Protein AF-A0A3R6VXL9-F1 (afdb_monomer)

pLDDT: mean 81.1, std 15.41, range [38.75, 97.81]

Sequence (158 aa):
MNEPQKVPSYRIEFEKIADYDELILQFNRVRRTAIYQHKEHFPETAVILCISKNQGYMCKKTTVKTANGGYRKSFVRDECNPLYNSCIPHEVSPHIHFLAVGKGSRSLCEKVARNENRKAKKCTAKIFSNKASIATAVGYITEQATSIRRIGNLKDYL

Structure (mmCIF, N/CA/C/O backbone):
data_AF-A0A3R6VXL9-F1
#
_entry.id   AF-A0A3R6VXL9-F1
#
loop_
_atom_site.group_PDB
_atom_site.id
_atom_site.type_symbol
_atom_site.label_atom_id
_atom_site.label_alt_id
_atom_site.label_comp_id
_atom_site.label_asym_id
_atom_site.label_entity_id
_atom_site.label_seq_id
_atom_site.pdbx_PDB_ins_code
_atom_site.Cartn_x
_atom_site.Cartn_y
_atom_site.Cartn_z
_atom_site.occupancy
_atom_site.B_iso_or_equiv
_atom_site.auth_seq_id
_atom_site.auth_comp_id
_atom_site.auth_asym_id
_atom_site.auth_atom_id
_atom_site.pdbx_PDB_model_num
ATOM 1 N N . MET A 1 1 ? 5.476 30.641 15.184 1.00 38.75 1 MET A N 1
ATOM 2 C CA . MET A 1 1 ? 5.821 29.557 14.240 1.00 38.75 1 MET A CA 1
ATOM 3 C C . MET A 1 1 ? 4.870 28.412 14.523 1.00 38.75 1 MET A C 1
ATOM 5 O O . MET A 1 1 ? 4.929 27.877 15.619 1.00 38.75 1 MET A O 1
ATOM 9 N N . ASN A 1 2 ? 3.939 28.112 13.616 1.00 45.12 2 ASN A N 1
ATOM 10 C CA . ASN A 1 2 ? 3.028 26.983 13.808 1.00 45.12 2 ASN A CA 1
ATOM 11 C C . ASN A 1 2 ? 3.834 25.694 13.643 1.00 45.12 2 ASN A C 1
ATOM 13 O O . ASN A 1 2 ? 4.467 25.502 12.603 1.00 45.12 2 ASN A O 1
ATOM 17 N N . GLU A 1 3 ? 3.855 24.848 14.671 1.00 48.94 3 GLU A N 1
ATOM 18 C CA . GLU A 1 3 ? 4.446 23.518 14.562 1.00 48.94 3 GLU A CA 1
ATOM 19 C C . GLU A 1 3 ? 3.828 22.780 13.364 1.00 48.94 3 GLU A C 1
ATOM 21 O O . GLU A 1 3 ? 2.613 22.870 13.151 1.00 48.94 3 GLU A O 1
ATOM 26 N N . PRO A 1 4 ? 4.621 22.046 12.562 1.00 54.88 4 PRO A N 1
ATOM 27 C CA . PRO A 1 4 ? 4.060 21.215 11.511 1.00 54.88 4 PRO A CA 1
ATOM 28 C C . PRO A 1 4 ? 3.118 20.199 12.159 1.00 54.88 4 PRO A C 1
ATOM 30 O O . PRO A 1 4 ? 3.551 19.341 12.930 1.00 54.88 4 PRO A O 1
ATOM 33 N N . GLN A 1 5 ? 1.823 20.320 11.857 1.00 64.06 5 GLN A N 1
ATOM 34 C CA . GLN A 1 5 ? 0.790 19.438 12.384 1.00 64.06 5 GLN A CA 1
ATOM 35 C C . GLN A 1 5 ? 1.177 17.990 12.066 1.00 64.06 5 GLN A C 1
ATOM 37 O O . GLN A 1 5 ? 1.249 17.593 10.899 1.00 64.06 5 GLN A O 1
ATOM 42 N N . LYS A 1 6 ? 1.493 17.213 13.108 1.00 79.62 6 LYS A N 1
ATOM 43 C CA . LYS A 1 6 ? 1.911 15.823 12.946 1.00 79.62 6 LYS A CA 1
ATOM 44 C C . LYS A 1 6 ? 0.730 15.012 12.437 1.00 79.62 6 LYS A C 1
ATOM 46 O O . LYS A 1 6 ? -0.244 14.811 13.158 1.00 79.62 6 LYS A O 1
ATOM 51 N N . VAL A 1 7 ? 0.835 14.523 11.208 1.00 84.19 7 VAL A N 1
ATOM 52 C CA . VAL A 1 7 ? -0.166 13.630 10.626 1.00 84.19 7 VAL A CA 1
ATOM 53 C C . VAL A 1 7 ? 0.363 12.203 10.747 1.00 84.19 7 VAL A C 1
ATOM 55 O O . VAL A 1 7 ? 1.376 11.885 10.122 1.00 84.19 7 VAL A O 1
ATOM 58 N N . PRO A 1 8 ? -0.269 11.333 11.555 1.00 89.75 8 PRO A N 1
ATOM 59 C CA . PRO A 1 8 ? 0.165 9.950 11.674 1.00 89.75 8 PRO A CA 1
ATOM 60 C C . PRO A 1 8 ? -0.035 9.231 10.343 1.00 89.75 8 PRO A C 1
ATOM 62 O O . PRO A 1 8 ? -1.106 9.296 9.736 1.00 89.75 8 PRO A O 1
ATOM 65 N N . SER A 1 9 ? 0.993 8.522 9.899 1.00 90.25 9 SER A N 1
ATOM 66 C CA . SER A 1 9 ? 0.902 7.675 8.721 1.00 90.25 9 SER A CA 1
ATOM 67 C C . SER A 1 9 ? 1.793 6.453 8.844 1.00 90.25 9 SER A C 1
ATOM 69 O O . SER A 1 9 ? 2.825 6.467 9.523 1.00 90.25 9 SER A O 1
ATOM 71 N N . TYR A 1 10 ? 1.380 5.386 8.176 1.00 92.44 10 TYR A N 1
ATOM 72 C CA . TYR A 1 10 ? 2.081 4.120 8.196 1.00 92.44 10 TYR A CA 1
ATOM 73 C C . TYR A 1 10 ? 1.960 3.449 6.838 1.00 92.44 10 TYR A C 1
ATOM 75 O O . TYR A 1 10 ? 0.859 3.183 6.353 1.00 92.44 10 TYR A O 1
ATOM 83 N N . ARG A 1 11 ? 3.102 3.170 6.222 1.00 91.88 11 ARG A N 1
ATOM 84 C CA . ARG A 1 11 ? 3.197 2.442 4.963 1.00 91.88 11 ARG A CA 1
ATOM 85 C C . ARG A 1 11 ? 3.778 1.069 5.208 1.00 91.88 11 ARG A C 1
ATOM 87 O O . ARG A 1 11 ? 4.764 0.957 5.929 1.00 91.88 11 ARG A O 1
ATOM 94 N N . ILE A 1 12 ? 3.221 0.073 4.537 1.00 91.56 12 ILE A N 1
ATOM 95 C CA . ILE A 1 12 ? 3.756 -1.280 4.450 1.00 91.56 12 ILE A CA 1
ATOM 96 C C . ILE A 1 12 ? 3.932 -1.692 2.989 1.00 91.56 12 ILE A C 1
ATOM 98 O O . ILE A 1 12 ? 3.166 -1.293 2.104 1.00 91.56 12 ILE A O 1
ATOM 102 N N . GLU A 1 13 ? 4.954 -2.500 2.748 1.00 90.56 13 GLU A N 1
ATOM 103 C CA . GLU A 1 13 ? 5.142 -3.246 1.508 1.00 90.56 13 GLU A CA 1
ATOM 104 C C . GLU A 1 13 ? 4.826 -4.715 1.780 1.00 90.56 13 GLU A C 1
ATOM 106 O O . GLU A 1 13 ? 5.353 -5.309 2.725 1.00 90.56 13 GLU A O 1
ATOM 111 N N . PHE A 1 14 ? 3.931 -5.279 0.974 1.00 90.06 14 PHE A N 1
ATOM 112 C CA . PHE A 1 14 ? 3.589 -6.693 1.050 1.00 90.06 14 PHE A CA 1
ATOM 113 C C . PHE A 1 14 ? 4.699 -7.556 0.455 1.00 90.06 14 PHE A C 1
ATOM 115 O O . PHE A 1 14 ? 5.511 -7.071 -0.336 1.00 90.06 14 PHE A O 1
ATOM 122 N N . GLU A 1 15 ? 4.718 -8.837 0.835 1.00 86.06 15 GLU A N 1
ATOM 123 C CA . GLU A 1 15 ? 5.638 -9.814 0.252 1.00 86.06 15 GLU A CA 1
ATOM 124 C C . GLU A 1 15 ? 5.499 -9.823 -1.274 1.00 86.06 15 GLU A C 1
ATOM 126 O O . GLU A 1 15 ? 4.410 -9.647 -1.829 1.00 86.06 15 GLU A O 1
ATOM 131 N N . LYS A 1 16 ? 6.629 -9.996 -1.953 1.00 85.38 16 LYS A N 1
ATOM 132 C CA . LYS A 1 16 ? 6.669 -10.017 -3.412 1.00 85.38 16 LYS A CA 1
ATOM 133 C C . LYS A 1 16 ? 6.041 -11.312 -3.908 1.00 85.38 16 LYS A C 1
ATOM 135 O O . LYS A 1 16 ? 6.406 -12.388 -3.439 1.00 85.38 16 LYS A O 1
ATOM 140 N N . ILE A 1 17 ? 5.149 -11.210 -4.888 1.00 82.06 17 ILE A N 1
ATOM 141 C CA . ILE A 1 17 ? 4.515 -12.368 -5.525 1.00 82.06 17 ILE A CA 1
ATOM 142 C C . ILE A 1 17 ? 4.833 -12.309 -7.015 1.00 82.06 17 ILE A C 1
ATOM 144 O O . ILE A 1 17 ? 4.504 -11.335 -7.688 1.00 82.06 17 ILE A O 1
ATOM 148 N N . ALA A 1 18 ? 5.526 -13.334 -7.517 1.00 77.75 18 ALA A N 1
ATOM 149 C CA . ALA A 1 18 ? 5.902 -13.417 -8.927 1.00 77.75 18 ALA A CA 1
ATOM 150 C C . ALA A 1 18 ? 4.693 -13.729 -9.825 1.00 77.75 18 ALA A C 1
ATOM 152 O O . ALA A 1 18 ? 4.579 -13.162 -10.911 1.00 77.75 18 ALA A O 1
ATOM 153 N N . ASP A 1 19 ? 3.786 -14.588 -9.348 1.00 83.81 19 ASP A N 1
ATOM 154 C CA . ASP A 1 19 ? 2.513 -14.881 -10.002 1.00 83.81 19 ASP A CA 1
ATOM 155 C C . ASP A 1 19 ? 1.580 -13.661 -9.917 1.00 83.81 19 ASP A C 1
ATOM 157 O O . ASP A 1 19 ? 1.185 -13.203 -8.840 1.00 83.81 19 ASP A O 1
ATOM 161 N N . TYR A 1 20 ? 1.249 -13.102 -11.079 1.00 82.88 20 TYR A N 1
ATOM 162 C CA . TYR A 1 20 ? 0.455 -11.884 -11.153 1.00 82.88 20 TYR A CA 1
ATOM 163 C C . TYR A 1 20 ? -1.022 -12.114 -10.809 1.00 82.88 20 TYR A C 1
ATOM 165 O O . TYR A 1 20 ? -1.650 -11.223 -10.230 1.00 82.88 20 TYR A O 1
ATOM 173 N N . ASP A 1 21 ? -1.568 -13.291 -11.102 1.00 86.44 21 ASP A N 1
ATOM 174 C CA . ASP A 1 21 ? -2.960 -13.614 -10.793 1.00 86.44 21 ASP A CA 1
ATOM 175 C C . ASP A 1 21 ? -3.126 -13.823 -9.285 1.00 86.44 21 ASP A C 1
ATOM 177 O O . ASP A 1 21 ? -4.050 -13.272 -8.671 1.00 86.44 21 ASP A O 1
ATOM 181 N N . GLU A 1 22 ? -2.170 -14.504 -8.642 1.00 89.31 22 GLU A N 1
ATOM 182 C CA . GLU A 1 22 ? -2.130 -14.607 -7.178 1.00 89.31 22 GLU A CA 1
ATOM 183 C C . GLU A 1 22 ? -1.993 -13.221 -6.520 1.00 89.31 22 GLU A C 1
ATOM 185 O O . GLU A 1 22 ? -2.682 -12.923 -5.533 1.00 89.31 22 GLU A O 1
ATOM 190 N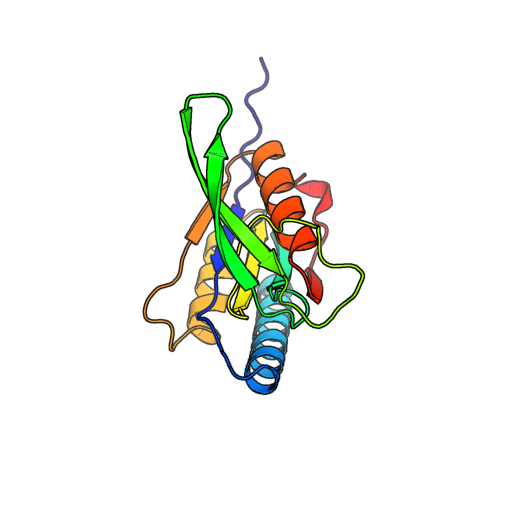 N . LEU A 1 23 ? -1.171 -12.336 -7.093 1.00 89.25 23 LEU A N 1
ATOM 191 C CA . LEU A 1 23 ? -1.015 -10.959 -6.621 1.00 89.25 23 LEU A CA 1
ATOM 192 C C . LEU A 1 23 ? -2.321 -10.158 -6.718 1.00 89.25 23 LEU A C 1
ATOM 194 O O . LEU A 1 23 ? -2.668 -9.438 -5.777 1.00 89.25 23 LEU A O 1
ATOM 198 N N . ILE A 1 24 ? -3.077 -10.290 -7.812 1.00 90.88 24 ILE A N 1
ATOM 199 C CA . ILE A 1 24 ? -4.395 -9.651 -7.966 1.00 90.88 24 ILE A CA 1
ATOM 200 C C . ILE A 1 24 ? -5.374 -10.177 -6.910 1.00 90.88 24 ILE A C 1
ATOM 202 O O . ILE A 1 24 ? -6.110 -9.395 -6.291 1.00 90.88 24 ILE A O 1
ATOM 206 N N . LEU A 1 25 ? -5.386 -11.490 -6.661 1.00 93.06 25 LEU A N 1
ATOM 207 C CA . LEU A 1 25 ? -6.233 -12.090 -5.630 1.00 93.06 25 LEU A CA 1
ATOM 208 C C . LEU A 1 2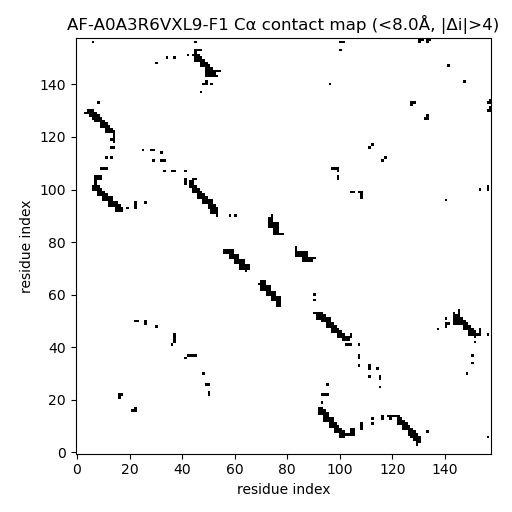5 ? -5.882 -11.550 -4.239 1.00 93.06 25 LEU A C 1
ATOM 210 O O . LEU A 1 25 ? -6.783 -11.153 -3.491 1.00 93.06 25 LEU A O 1
ATOM 214 N N . GLN A 1 26 ? -4.591 -11.471 -3.900 1.00 93.06 26 GLN A N 1
ATOM 215 C CA . GLN A 1 26 ? -4.145 -10.869 -2.645 1.00 93.06 26 GLN A CA 1
ATOM 216 C C . GLN A 1 26 ? -4.534 -9.388 -2.572 1.00 93.06 26 GLN A C 1
ATOM 218 O O . GLN A 1 26 ? -5.096 -8.968 -1.563 1.00 93.06 26 GLN A O 1
ATOM 223 N N . PHE A 1 27 ? -4.340 -8.612 -3.640 1.00 94.50 27 PHE A N 1
ATOM 224 C CA . PHE A 1 27 ? -4.721 -7.199 -3.699 1.00 94.50 27 PHE A CA 1
ATOM 225 C C . PHE A 1 27 ? -6.208 -6.986 -3.402 1.00 94.50 27 PHE A C 1
ATOM 227 O O . PHE A 1 27 ? -6.577 -6.106 -2.619 1.00 94.50 27 PHE A O 1
ATOM 234 N N . ASN A 1 28 ? -7.076 -7.831 -3.957 1.00 95.38 28 ASN A N 1
ATOM 235 C CA . ASN A 1 28 ? -8.511 -7.772 -3.697 1.00 95.38 28 ASN A CA 1
ATOM 236 C C . ASN A 1 28 ? -8.878 -8.175 -2.261 1.00 95.38 28 ASN A C 1
ATOM 238 O O . ASN A 1 28 ? -9.798 -7.587 -1.682 1.00 95.38 28 ASN A O 1
ATOM 242 N N . ARG A 1 29 ? -8.175 -9.142 -1.654 1.00 95.38 29 ARG A N 1
ATOM 243 C CA . ARG A 1 29 ? -8.341 -9.460 -0.224 1.00 95.38 29 ARG A CA 1
ATOM 244 C C . ARG A 1 29 ? -7.902 -8.292 0.661 1.00 95.38 29 ARG A C 1
ATOM 246 O O . ARG A 1 29 ? -8.707 -7.821 1.460 1.00 95.38 29 ARG A O 1
ATOM 253 N N . VAL A 1 30 ? -6.711 -7.736 0.423 1.00 96.25 30 VAL A N 1
ATOM 254 C CA . VAL A 1 30 ? -6.189 -6.537 1.108 1.00 96.25 30 VAL A CA 1
ATOM 255 C C . VAL A 1 30 ? -7.178 -5.385 1.026 1.00 96.25 30 VAL A C 1
ATOM 257 O O . VAL A 1 30 ? -7.511 -4.791 2.049 1.00 96.25 30 VAL A O 1
ATOM 260 N N . ARG A 1 31 ? -7.712 -5.104 -0.167 1.00 96.88 31 ARG A N 1
ATOM 261 C CA . ARG A 1 31 ? -8.725 -4.065 -0.363 1.00 96.88 31 ARG A CA 1
ATOM 262 C C . ARG A 1 31 ? -9.966 -4.305 0.496 1.00 96.88 31 ARG A C 1
ATOM 26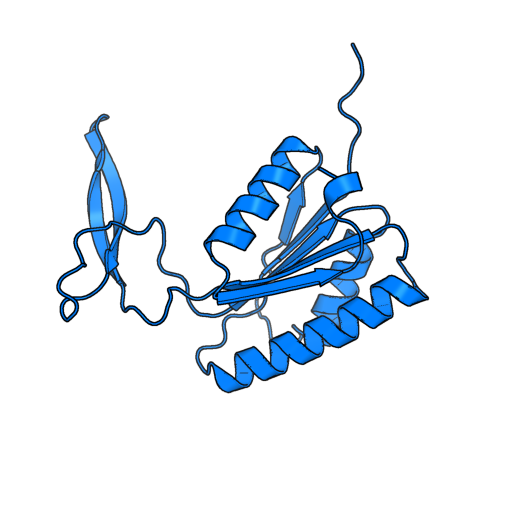4 O O . ARG A 1 31 ? -10.416 -3.379 1.162 1.00 96.88 31 ARG A O 1
ATOM 271 N N . ARG A 1 32 ? -10.543 -5.511 0.465 1.00 97.19 32 ARG A N 1
ATOM 272 C CA . ARG A 1 32 ? -11.763 -5.834 1.228 1.00 97.19 32 ARG A CA 1
ATOM 273 C C . ARG A 1 32 ? -11.532 -5.693 2.730 1.00 97.19 32 ARG A C 1
ATOM 275 O O . ARG A 1 32 ? -12.315 -5.023 3.399 1.00 97.19 32 ARG A O 1
ATOM 282 N N . THR A 1 33 ? -10.426 -6.238 3.228 1.00 97.12 33 THR A N 1
ATOM 283 C CA . THR A 1 33 ? -10.041 -6.138 4.639 1.00 97.12 33 THR A CA 1
ATOM 284 C C . THR A 1 33 ? -9.813 -4.684 5.047 1.00 97.12 33 THR A C 1
ATOM 286 O O . THR A 1 33 ? -10.305 -4.261 6.089 1.00 97.12 33 THR A O 1
ATOM 289 N N . ALA A 1 34 ? -9.146 -3.884 4.214 1.00 97.31 34 ALA A N 1
ATOM 290 C CA . ALA A 1 34 ? -8.932 -2.465 4.482 1.00 97.31 34 ALA A CA 1
ATOM 291 C C . ALA A 1 34 ? -10.238 -1.659 4.501 1.00 97.31 34 ALA A C 1
ATOM 293 O O . ALA A 1 34 ? -10.409 -0.830 5.388 1.00 97.31 34 ALA A O 1
ATOM 294 N N . ILE A 1 35 ? -11.173 -1.919 3.577 1.00 97.81 35 ILE A N 1
ATOM 295 C CA . ILE A 1 35 ? -12.493 -1.266 3.567 1.00 97.81 35 ILE A CA 1
ATOM 296 C C . ILE A 1 35 ? -13.244 -1.567 4.864 1.00 97.81 35 ILE A C 1
ATOM 298 O O . ILE A 1 35 ? -13.760 -0.644 5.488 1.00 97.81 35 ILE A O 1
ATOM 302 N N . TYR A 1 36 ? -13.286 -2.837 5.272 1.00 97.69 36 TYR A N 1
ATOM 303 C CA . TYR A 1 36 ? -13.945 -3.244 6.510 1.00 97.69 36 TYR A CA 1
ATOM 304 C C . TYR A 1 36 ? -13.301 -2.576 7.733 1.00 97.69 36 TYR A C 1
ATOM 306 O O . TYR A 1 36 ? -13.981 -1.922 8.513 1.00 97.69 36 TYR A O 1
ATOM 314 N N . GLN A 1 37 ? -11.974 -2.664 7.871 1.00 97.50 37 GLN A N 1
ATOM 315 C CA . GLN A 1 37 ? -11.270 -2.082 9.019 1.00 97.50 37 GLN A CA 1
ATOM 316 C C . GLN A 1 37 ? -11.415 -0.555 9.078 1.00 97.50 37 GLN A C 1
ATOM 318 O O . GLN A 1 37 ? -11.595 -0.006 10.161 1.00 97.50 37 GLN A O 1
ATOM 323 N N . HIS A 1 38 ? -11.360 0.127 7.931 1.00 96.38 38 HIS A N 1
ATOM 324 C CA . HIS A 1 38 ? -11.591 1.567 7.851 1.00 96.38 38 HIS A CA 1
ATOM 325 C C . HIS A 1 38 ? -12.997 1.932 8.342 1.00 96.38 38 HIS A C 1
ATOM 327 O O . HIS A 1 38 ? -13.121 2.785 9.211 1.00 96.38 38 HIS A O 1
ATOM 333 N N . LYS A 1 39 ? -14.041 1.259 7.844 1.00 96.69 39 LYS A N 1
ATOM 334 C CA . LYS A 1 39 ? -15.430 1.579 8.204 1.00 96.69 39 LYS A CA 1
ATOM 335 C C . LYS A 1 39 ? -15.753 1.285 9.667 1.00 96.69 39 LYS A C 1
ATOM 337 O O . LYS A 1 39 ? -16.316 2.136 10.341 1.00 96.69 39 LYS A O 1
ATOM 342 N N . GLU A 1 40 ? -15.368 0.110 10.154 1.00 97.12 40 GLU A N 1
ATOM 343 C CA . GLU A 1 40 ? -15.832 -0.384 11.457 1.00 97.12 40 GLU A CA 1
ATOM 344 C C . GLU A 1 40 ? -14.957 0.058 12.633 1.00 97.12 40 GLU A C 1
ATOM 346 O O . GLU A 1 40 ? -15.397 0.059 13.782 1.00 97.12 40 GLU A O 1
ATOM 351 N N . HIS A 1 41 ? -13.682 0.371 12.385 1.00 96.62 41 HIS A N 1
ATOM 352 C CA . HIS A 1 41 ? -12.709 0.528 13.470 1.00 96.62 41 HIS A CA 1
ATOM 353 C C . HIS A 1 41 ? -11.820 1.763 13.350 1.00 96.62 41 HIS A C 1
ATOM 355 O O . HIS A 1 41 ? -11.318 2.240 14.366 1.00 96.62 41 HIS A O 1
ATOM 361 N N . PHE A 1 42 ? -11.592 2.272 12.138 1.00 96.06 42 PHE A N 1
ATOM 362 C CA . PHE A 1 42 ? -10.658 3.374 11.901 1.00 96.06 42 PHE A CA 1
ATOM 363 C C . PHE A 1 42 ? -11.203 4.393 10.881 1.00 96.06 42 PHE A C 1
ATOM 365 O O . PHE A 1 42 ? -10.550 4.640 9.860 1.00 96.06 42 PHE A O 1
ATOM 372 N N . PRO A 1 43 ? -12.380 4.998 11.125 1.00 95.44 43 PRO A N 1
ATOM 373 C CA . PRO A 1 43 ? -13.020 5.897 10.160 1.00 95.44 43 PRO A CA 1
ATOM 374 C C . PRO A 1 43 ? -12.227 7.193 9.935 1.00 95.44 43 PRO A C 1
ATOM 376 O O . PRO A 1 43 ? -12.272 7.764 8.852 1.00 95.44 43 PRO A O 1
ATOM 379 N N . GLU A 1 44 ? -11.423 7.615 10.916 1.00 94.56 44 GLU A N 1
ATOM 380 C CA . GLU A 1 44 ? -10.525 8.781 10.846 1.00 94.56 44 GLU A CA 1
ATOM 381 C C . GLU A 1 44 ? -9.217 8.497 10.070 1.00 94.56 44 GLU A C 1
ATOM 383 O O . GLU A 1 44 ? -8.165 9.084 10.356 1.00 94.56 44 GLU A O 1
ATOM 388 N N . THR A 1 45 ? -9.253 7.557 9.120 1.00 96.06 45 THR A N 1
ATOM 389 C CA . THR A 1 45 ? -8.116 7.218 8.258 1.00 96.06 45 THR A CA 1
ATOM 390 C C . THR A 1 45 ? -8.447 7.401 6.787 1.00 96.06 45 THR A C 1
ATOM 392 O O . THR A 1 45 ? -9.588 7.249 6.364 1.00 96.06 45 THR A O 1
ATOM 395 N N . ALA A 1 46 ? -7.426 7.643 5.975 1.00 96.75 46 ALA A N 1
ATOM 396 C CA . ALA A 1 46 ? -7.502 7.441 4.537 1.00 96.75 46 ALA A CA 1
ATOM 397 C C . ALA A 1 46 ? -6.411 6.462 4.100 1.00 96.75 46 ALA A C 1
ATOM 399 O O . ALA A 1 46 ? -5.347 6.371 4.714 1.00 96.75 46 ALA A O 1
ATOM 400 N N . VAL A 1 47 ? -6.678 5.700 3.045 1.00 97.00 47 VAL A N 1
ATOM 401 C CA . VAL A 1 47 ? -5.785 4.647 2.560 1.00 97.00 47 VAL A CA 1
ATOM 402 C C . VAL A 1 47 ? -5.564 4.807 1.068 1.00 97.00 47 VAL A C 1
ATOM 404 O O . VAL A 1 47 ? -6.513 4.997 0.304 1.00 97.00 47 VAL A O 1
ATOM 407 N N . ILE A 1 48 ? -4.314 4.652 0.644 1.00 96.25 48 ILE A N 1
ATOM 408 C CA . ILE A 1 48 ? -3.949 4.380 -0.742 1.00 96.25 48 ILE A CA 1
ATOM 409 C C . ILE A 1 48 ? -3.259 3.023 -0.807 1.00 96.25 48 ILE A C 1
ATOM 411 O O . ILE A 1 48 ? -2.361 2.724 -0.020 1.00 96.25 48 ILE A O 1
ATOM 415 N N . LEU A 1 49 ? -3.689 2.191 -1.747 1.00 95.50 49 LEU A N 1
ATOM 416 C CA . LEU A 1 49 ? -3.034 0.925 -2.031 1.00 95.50 49 LEU A CA 1
ATOM 417 C C . LEU A 1 49 ? -2.889 0.727 -3.531 1.00 95.50 49 LEU A C 1
ATOM 419 O O . LEU A 1 49 ? -3.788 1.087 -4.300 1.00 95.50 49 LEU A O 1
ATOM 423 N N . CYS A 1 50 ? -1.767 0.153 -3.946 1.00 92.56 50 CYS A N 1
ATOM 424 C CA . CYS A 1 50 ? -1.523 -0.143 -5.346 1.00 92.56 50 CYS A CA 1
ATOM 425 C C . CYS A 1 50 ? -0.791 -1.465 -5.547 1.00 92.56 50 CYS A C 1
ATOM 427 O O . CYS A 1 50 ? -0.055 -1.918 -4.672 1.00 92.56 50 CYS A O 1
ATOM 429 N N . ILE A 1 51 ? -0.989 -2.050 -6.726 1.00 89.81 51 ILE A N 1
ATOM 430 C CA . ILE A 1 51 ? -0.090 -3.063 -7.268 1.00 89.81 51 ILE A CA 1
ATOM 431 C C . ILE A 1 51 ? 1.056 -2.321 -7.950 1.00 89.81 51 ILE A C 1
ATOM 433 O O . ILE A 1 51 ? 0.853 -1.674 -8.985 1.00 89.81 51 ILE A O 1
ATOM 437 N N . SER A 1 52 ? 2.245 -2.425 -7.370 1.00 85.69 52 SER A N 1
ATOM 438 C CA . SER A 1 52 ? 3.480 -1.946 -7.970 1.00 85.69 52 SER A CA 1
ATOM 439 C C . SER A 1 52 ? 4.049 -3.024 -8.887 1.00 85.69 52 SER A C 1
ATOM 441 O O . SER A 1 52 ? 4.315 -4.143 -8.447 1.00 85.69 52 SER A O 1
ATOM 443 N N . LYS A 1 53 ? 4.183 -2.704 -10.178 1.00 74.81 53 LYS A N 1
ATOM 444 C CA . LYS A 1 53 ? 4.788 -3.562 -11.209 1.00 74.81 53 LYS A CA 1
ATOM 445 C C . LYS A 1 53 ? 5.370 -2.667 -12.298 1.00 74.81 53 LYS A C 1
ATOM 447 O O . LYS A 1 53 ? 4.714 -1.729 -12.741 1.00 74.81 53 LYS A O 1
ATOM 452 N N . ASN A 1 54 ? 6.551 -3.002 -12.806 1.00 64.50 54 ASN A N 1
ATOM 453 C CA . ASN A 1 54 ? 7.197 -2.273 -13.903 1.00 64.50 54 ASN A CA 1
ATOM 454 C C . ASN A 1 54 ? 6.554 -2.550 -15.277 1.00 64.50 54 ASN A C 1
ATOM 456 O O . ASN A 1 54 ? 7.234 -2.987 -16.196 1.00 64.50 54 ASN A O 1
ATOM 460 N N . GLN A 1 55 ? 5.237 -2.350 -15.421 1.00 56.53 55 GLN A N 1
ATOM 461 C CA . GLN A 1 55 ? 4.470 -2.477 -16.678 1.00 56.53 55 GLN A CA 1
ATOM 462 C C . GLN A 1 55 ? 4.762 -3.741 -17.530 1.00 56.53 55 GLN A C 1
ATOM 464 O O . GLN A 1 55 ? 4.489 -3.757 -18.722 1.00 56.53 55 GLN A O 1
ATOM 469 N N . GLY A 1 56 ? 5.290 -4.818 -16.933 1.00 50.59 56 GLY A N 1
ATOM 470 C CA . GLY A 1 56 ? 5.664 -6.042 -17.656 1.00 50.59 56 GLY A CA 1
ATOM 471 C C . GLY A 1 56 ? 7.004 -5.982 -18.399 1.00 50.59 56 GLY A C 1
ATOM 472 O O . GLY A 1 56 ? 7.348 -6.940 -19.080 1.00 50.59 56 GLY A O 1
ATOM 473 N N . TYR A 1 57 ? 7.777 -4.907 -18.256 1.00 51.88 57 TYR A N 1
ATOM 474 C CA . TYR A 1 57 ? 9.069 -4.778 -18.917 1.00 51.88 57 TYR A CA 1
ATOM 475 C C . TYR A 1 57 ? 10.180 -5.398 -18.080 1.00 51.88 57 TYR A C 1
ATOM 477 O O . TYR A 1 57 ? 10.384 -5.023 -16.922 1.00 51.88 57 TYR A O 1
ATOM 485 N N . MET A 1 58 ? 10.921 -6.325 -18.688 1.00 51.66 58 MET A N 1
ATOM 486 C CA . MET A 1 58 ? 12.202 -6.752 -18.141 1.00 51.66 58 MET A CA 1
ATOM 487 C C . MET A 1 58 ? 13.136 -5.544 -18.096 1.00 51.66 58 MET A C 1
ATOM 489 O O . MET A 1 58 ? 13.098 -4.662 -18.959 1.00 51.66 58 MET A O 1
ATOM 493 N N . CYS A 1 59 ? 13.902 -5.449 -17.018 1.00 60.12 59 CYS A N 1
ATOM 494 C CA . CYS A 1 59 ? 14.764 -4.314 -16.747 1.00 60.12 59 CYS A CA 1
ATOM 495 C C . CYS A 1 59 ? 16.205 -4.815 -16.740 1.00 60.12 59 CYS A C 1
ATOM 497 O O . CYS A 1 59 ? 16.585 -5.589 -15.866 1.00 60.12 59 CYS A O 1
ATOM 499 N N . LYS A 1 60 ? 17.038 -4.348 -17.665 1.00 59.69 60 LYS A N 1
ATOM 500 C CA . LYS A 1 60 ? 18.481 -4.545 -17.577 1.00 59.69 60 LYS A CA 1
ATOM 501 C C . LYS A 1 60 ? 19.039 -3.569 -16.551 1.00 59.69 60 LYS A C 1
ATOM 503 O O . LYS A 1 60 ? 18.927 -2.348 -16.685 1.00 59.69 60 LYS A O 1
ATOM 508 N N . LYS A 1 61 ? 19.658 -4.105 -15.506 1.00 66.38 61 LYS A N 1
ATOM 509 C CA . LYS A 1 61 ? 20.404 -3.304 -14.537 1.00 66.38 61 LYS A CA 1
ATOM 510 C C . LYS A 1 61 ? 21.687 -2.797 -15.192 1.00 66.38 61 LYS A C 1
ATOM 512 O O . LYS A 1 61 ? 22.528 -3.586 -15.610 1.00 66.38 61 LYS A O 1
ATOM 517 N N . THR A 1 62 ? 21.854 -1.483 -15.230 1.00 64.94 62 THR A N 1
ATOM 518 C CA . THR A 1 62 ? 23.075 -0.821 -15.692 1.00 64.94 62 THR A CA 1
ATOM 519 C C . THR A 1 62 ? 23.662 0.062 -14.594 1.00 64.94 62 THR A C 1
ATOM 521 O O . THR A 1 62 ? 23.007 0.385 -13.597 1.00 64.94 62 THR A O 1
ATOM 524 N N . THR A 1 63 ? 24.918 0.453 -14.763 1.00 72.62 63 THR A N 1
ATOM 525 C CA . THR A 1 63 ? 25.613 1.353 -13.845 1.00 72.62 63 THR A CA 1
ATOM 526 C C . THR A 1 63 ? 25.990 2.611 -14.608 1.00 72.62 63 THR A C 1
ATOM 528 O O . THR A 1 63 ? 26.647 2.534 -15.640 1.00 72.62 63 THR A O 1
ATOM 531 N N . VAL A 1 64 ? 25.564 3.771 -14.114 1.00 73.00 64 VAL A N 1
ATOM 532 C CA . VAL A 1 64 ? 25.774 5.062 -14.779 1.00 73.00 64 VAL A CA 1
ATOM 533 C C . VAL A 1 64 ? 26.673 5.920 -13.908 1.00 73.00 64 VAL A C 1
ATOM 535 O O . VAL A 1 64 ? 26.436 6.040 -12.702 1.00 73.00 64 VAL A O 1
ATOM 538 N N . LYS A 1 65 ? 27.698 6.522 -14.508 1.00 75.38 65 LYS A N 1
ATOM 539 C CA . LYS A 1 65 ? 28.575 7.468 -13.818 1.00 75.38 65 LYS A CA 1
ATOM 540 C C . LYS A 1 65 ? 27.793 8.750 -13.512 1.00 75.38 65 LYS A C 1
ATOM 542 O O . LYS A 1 65 ? 27.078 9.264 -14.370 1.00 75.38 65 LYS A O 1
ATOM 547 N N . THR A 1 66 ? 27.858 9.229 -12.278 1.00 76.75 66 THR A N 1
ATOM 548 C CA . THR A 1 66 ? 27.201 10.462 -11.840 1.00 76.75 66 THR A CA 1
ATOM 549 C C . THR A 1 66 ? 28.087 11.665 -12.148 1.00 76.75 66 THR A C 1
ATOM 551 O O . THR A 1 66 ? 29.304 11.530 -12.283 1.00 76.75 66 THR A O 1
ATOM 554 N N . ALA A 1 67 ? 27.484 12.856 -12.223 1.00 77.50 67 ALA A N 1
ATOM 555 C CA . ALA A 1 67 ? 28.214 14.109 -12.441 1.00 77.50 67 ALA A CA 1
ATOM 556 C C . ALA A 1 67 ? 29.321 14.344 -11.393 1.00 77.50 67 ALA A C 1
ATOM 558 O O . ALA A 1 67 ? 30.354 14.922 -11.703 1.00 77.50 67 ALA A O 1
ATOM 559 N N . ASN A 1 68 ? 29.146 13.801 -10.184 1.00 83.44 68 ASN A N 1
ATOM 560 C CA . ASN A 1 68 ? 30.096 13.923 -9.077 1.00 83.44 68 ASN A CA 1
ATOM 561 C C . ASN A 1 68 ? 31.110 12.759 -9.030 1.00 83.44 68 ASN A C 1
ATOM 563 O O . ASN A 1 68 ? 31.686 12.484 -7.982 1.00 83.44 68 ASN A O 1
ATOM 567 N N . GLY A 1 69 ? 31.284 12.016 -10.129 1.00 78.75 69 GLY A N 1
ATOM 568 C CA . GLY A 1 69 ? 32.291 10.954 -10.258 1.00 78.75 69 GLY A CA 1
ATOM 569 C C . GLY A 1 69 ? 31.931 9.606 -9.621 1.00 78.75 69 GLY A C 1
ATOM 570 O O . GLY A 1 69 ? 32.687 8.648 -9.773 1.00 78.75 69 GLY A O 1
ATOM 571 N N . GLY A 1 70 ? 30.780 9.499 -8.955 1.00 80.06 70 GLY A N 1
ATOM 572 C CA . GLY A 1 70 ? 30.272 8.248 -8.392 1.00 80.06 70 GLY A CA 1
ATOM 573 C C . GLY A 1 70 ? 29.564 7.373 -9.427 1.00 80.06 70 GLY A C 1
ATOM 574 O O . GLY A 1 70 ? 29.414 7.740 -10.587 1.00 80.06 70 GLY A O 1
ATOM 575 N N . TYR A 1 71 ? 29.069 6.217 -8.998 1.00 76.25 71 TYR A N 1
ATOM 576 C CA . TYR A 1 71 ? 28.275 5.324 -9.840 1.00 76.25 71 TYR A CA 1
ATOM 577 C C . TYR A 1 71 ? 26.896 5.117 -9.221 1.00 76.25 71 TYR A C 1
ATOM 579 O O . TYR A 1 71 ? 26.782 4.807 -8.034 1.00 76.25 71 TYR A O 1
ATOM 587 N N . ARG A 1 72 ? 25.836 5.265 -10.023 1.00 71.19 72 ARG A N 1
ATOM 588 C CA . ARG A 1 72 ? 24.462 4.940 -9.622 1.00 71.19 72 ARG A CA 1
ATOM 589 C C . ARG A 1 72 ? 23.937 3.751 -10.411 1.00 71.19 72 ARG A C 1
ATOM 591 O O . ARG A 1 72 ? 24.184 3.633 -11.610 1.00 71.19 72 ARG A O 1
ATOM 598 N N . LYS A 1 73 ? 23.168 2.893 -9.743 1.00 67.56 73 LYS A N 1
ATOM 599 C CA . LYS A 1 73 ? 22.375 1.864 -10.423 1.00 67.56 73 LYS A CA 1
ATOM 600 C C . LYS A 1 73 ? 21.258 2.563 -11.196 1.00 67.56 73 LYS A C 1
ATOM 602 O O . LYS A 1 73 ? 20.552 3.392 -10.628 1.00 67.56 73 LYS A O 1
ATOM 607 N N . SER A 1 74 ? 21.126 2.234 -12.470 1.00 66.00 74 SER A N 1
ATOM 608 C CA . SER A 1 74 ? 19.988 2.605 -13.303 1.00 66.00 74 SER A CA 1
ATOM 609 C C . SER A 1 74 ? 19.393 1.337 -13.891 1.00 66.00 74 SER A C 1
ATOM 611 O O . SER A 1 74 ? 20.063 0.308 -13.986 1.00 66.00 74 SER A O 1
ATOM 613 N N . PHE A 1 75 ? 18.131 1.401 -14.275 1.00 65.50 75 PHE A N 1
ATOM 614 C CA . PHE A 1 75 ? 17.430 0.282 -14.872 1.00 65.50 75 PHE A CA 1
ATOM 615 C C . PHE A 1 75 ? 16.946 0.735 -16.242 1.00 65.50 75 PHE A C 1
ATOM 617 O O . PHE A 1 75 ? 16.302 1.775 -16.372 1.00 65.50 75 PHE A O 1
ATOM 624 N N . VAL A 1 76 ? 17.322 -0.010 -17.272 1.00 62.88 76 VAL A N 1
ATOM 625 C CA . VAL A 1 76 ? 16.919 0.255 -18.654 1.00 62.88 76 VAL A CA 1
ATOM 626 C C . VAL A 1 76 ? 15.936 -0.828 -19.038 1.00 62.88 76 VAL A C 1
ATOM 628 O O . VAL A 1 76 ? 16.113 -1.987 -18.675 1.00 62.88 76 VAL A O 1
ATOM 631 N N . ARG A 1 77 ? 14.859 -0.448 -19.704 1.00 62.25 77 ARG A N 1
ATOM 632 C CA . ARG A 1 77 ? 13.840 -1.399 -20.121 1.00 62.25 77 ARG A CA 1
ATOM 633 C C . ARG A 1 77 ? 14.378 -2.227 -21.327 1.00 62.25 77 ARG A C 1
ATOM 635 O O . ARG A 1 77 ? 15.126 -1.678 -22.128 1.00 62.25 77 ARG A O 1
ATOM 642 N N . ASP A 1 78 ? 14.049 -3.518 -21.423 1.00 54.69 78 ASP A N 1
ATOM 643 C CA . ASP A 1 78 ? 14.667 -4.530 -22.323 1.00 54.69 78 ASP A CA 1
ATOM 644 C C . ASP A 1 78 ? 14.240 -4.487 -23.822 1.00 54.69 78 ASP A C 1
ATOM 646 O O . ASP A 1 78 ? 13.195 -3.941 -24.176 1.00 54.69 78 ASP A O 1
ATOM 650 N N . GLU A 1 79 ? 15.061 -5.088 -24.694 1.00 48.22 79 GLU A N 1
ATOM 651 C CA . GLU A 1 79 ? 15.422 -4.732 -26.087 1.00 48.22 79 GLU A CA 1
ATOM 652 C C . GLU A 1 79 ? 14.361 -4.920 -27.207 1.00 48.22 79 GLU A C 1
ATOM 654 O O . GLU A 1 79 ? 14.667 -4.699 -28.375 1.00 48.22 79 GLU A O 1
ATOM 659 N N . CYS A 1 80 ? 13.100 -5.261 -26.913 1.00 46.50 80 CYS A N 1
ATOM 660 C CA . CYS A 1 80 ? 12.081 -5.536 -27.954 1.00 46.50 80 CYS A CA 1
ATOM 661 C C . CYS A 1 80 ? 11.032 -4.430 -28.176 1.00 46.50 80 CYS A C 1
ATOM 663 O O . CYS A 1 80 ? 9.984 -4.688 -28.768 1.00 46.50 80 CYS A O 1
ATOM 665 N N . ASN A 1 81 ? 11.264 -3.199 -27.713 1.00 45.50 81 ASN A N 1
ATOM 666 C CA . ASN A 1 81 ? 10.314 -2.106 -27.929 1.00 45.50 81 ASN A CA 1
ATOM 667 C C . ASN A 1 81 ? 11.027 -0.835 -28.441 1.00 45.50 81 ASN A C 1
ATOM 669 O O . ASN A 1 81 ? 11.880 -0.295 -27.737 1.00 45.50 81 ASN A O 1
ATOM 673 N N . PRO A 1 82 ? 10.679 -0.318 -29.638 1.00 46.03 82 PRO A N 1
ATOM 674 C CA . PRO A 1 82 ? 11.357 0.819 -30.278 1.00 46.03 82 PRO A CA 1
ATOM 675 C C . PRO A 1 82 ? 11.260 2.156 -29.511 1.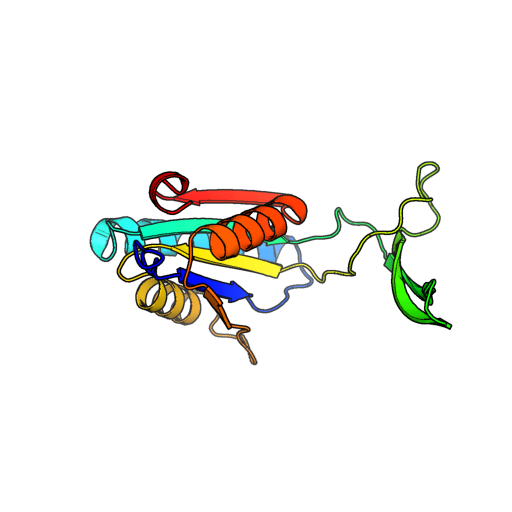00 46.03 82 PRO A C 1
ATOM 677 O O . PRO A 1 82 ? 11.839 3.152 -29.933 1.00 46.03 82 PRO A O 1
ATOM 680 N N . LEU A 1 83 ? 10.573 2.196 -28.364 1.00 45.66 83 LEU A N 1
ATOM 681 C CA . LEU A 1 83 ? 10.473 3.356 -27.467 1.00 45.66 83 LEU A CA 1
ATOM 682 C C . LEU A 1 83 ? 11.538 3.375 -26.335 1.00 45.66 83 LEU A C 1
ATOM 684 O O . LEU A 1 83 ? 11.491 4.233 -25.449 1.00 45.66 83 LEU A O 1
ATOM 688 N N . TYR A 1 84 ? 12.466 2.406 -26.290 1.00 51.34 84 TYR A N 1
ATOM 689 C CA . TYR A 1 84 ? 13.200 2.028 -25.067 1.00 51.34 84 TYR A CA 1
ATOM 690 C C . TYR A 1 84 ? 14.576 2.693 -24.930 1.00 51.34 84 TYR A C 1
ATOM 692 O O . TYR A 1 84 ? 15.604 2.034 -24.886 1.00 51.34 84 TYR A O 1
ATOM 700 N N . ASN A 1 85 ? 14.576 4.020 -24.772 1.00 50.34 85 ASN A N 1
ATOM 701 C CA . ASN A 1 85 ? 15.728 4.785 -24.261 1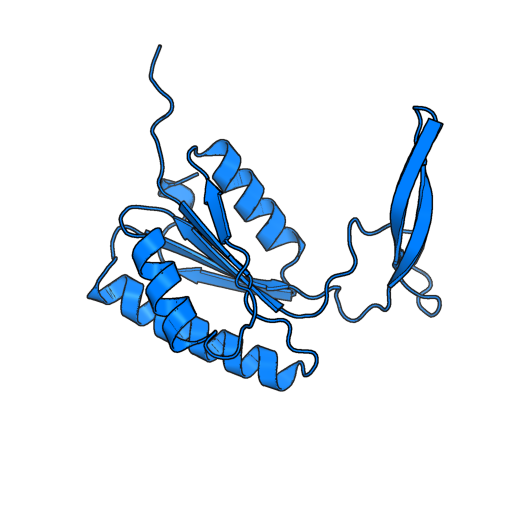.00 50.34 85 ASN A CA 1
ATOM 702 C C . ASN A 1 85 ? 15.448 5.464 -22.904 1.00 50.34 85 ASN A C 1
ATOM 704 O O . ASN A 1 85 ? 16.282 6.207 -22.386 1.00 50.34 85 ASN A O 1
ATOM 708 N N . SER A 1 86 ? 14.280 5.232 -22.296 1.00 53.09 86 SER A N 1
ATOM 709 C CA . SER A 1 86 ? 13.937 5.842 -21.008 1.00 53.09 86 SER A CA 1
ATOM 710 C C . SER A 1 86 ? 14.479 5.013 -19.839 1.00 53.09 86 SER A C 1
ATOM 712 O O . SER A 1 86 ? 14.018 3.906 -19.556 1.00 53.09 86 SER A O 1
ATOM 714 N N . CYS A 1 87 ? 15.476 5.560 -19.137 1.00 55.47 87 CYS A N 1
ATOM 715 C CA . CYS A 1 87 ? 15.899 5.039 -17.838 1.00 55.47 87 CYS A CA 1
ATOM 716 C C . CYS A 1 87 ? 14.701 5.043 -16.882 1.00 55.47 87 CYS A C 1
ATOM 718 O O . CYS A 1 87 ? 14.070 6.084 -16.692 1.00 55.47 87 CYS A O 1
ATOM 720 N N . ILE A 1 88 ? 14.419 3.909 -16.244 1.00 55.88 88 ILE A N 1
ATOM 721 C CA . ILE A 1 88 ? 13.471 3.854 -15.134 1.00 55.88 88 ILE A CA 1
ATOM 722 C C . ILE A 1 88 ? 14.231 3.891 -13.802 1.00 55.88 88 ILE A C 1
ATOM 724 O O . ILE A 1 88 ? 15.336 3.351 -13.688 1.00 55.88 88 ILE A O 1
ATOM 728 N N . PRO A 1 89 ? 13.658 4.525 -12.768 1.00 54.34 89 PRO A N 1
ATOM 729 C CA . PRO A 1 89 ? 14.376 4.745 -11.519 1.00 54.34 89 PRO A CA 1
ATOM 730 C C . PRO A 1 89 ? 14.654 3.464 -10.706 1.00 54.34 89 PRO A C 1
ATOM 732 O O . PRO A 1 89 ? 15.515 3.500 -9.830 1.00 54.34 89 PRO A O 1
ATOM 735 N N . HIS A 1 90 ? 13.945 2.348 -10.943 1.00 55.44 90 HIS A N 1
ATOM 736 C CA . HIS A 1 90 ? 14.067 1.112 -10.150 1.00 55.44 90 HIS A CA 1
ATOM 737 C C . HIS A 1 90 ? 13.472 -0.133 -10.850 1.00 55.44 90 HIS A C 1
ATOM 739 O O . HIS A 1 90 ? 12.495 -0.021 -11.587 1.00 55.44 90 HIS A O 1
ATOM 745 N N . GLU A 1 91 ? 14.042 -1.323 -10.602 1.00 58.12 91 GLU A N 1
ATOM 746 C CA . GLU A 1 91 ? 13.440 -2.631 -10.920 1.00 58.12 91 GLU A CA 1
ATOM 747 C C . GLU A 1 91 ? 12.533 -3.082 -9.770 1.00 58.12 91 GLU A C 1
ATOM 749 O O . GLU A 1 91 ? 12.982 -3.194 -8.625 1.00 58.12 91 GLU A O 1
ATOM 754 N N . VAL A 1 92 ? 11.254 -3.332 -10.063 1.00 65.38 92 VAL A N 1
ATOM 755 C CA . VAL A 1 92 ? 10.265 -3.699 -9.046 1.00 65.38 92 VAL A CA 1
ATOM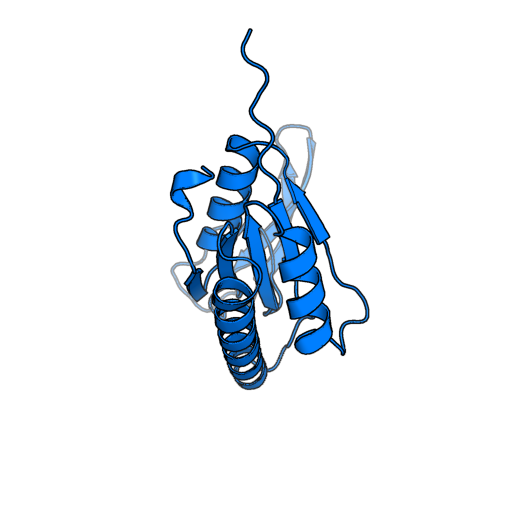 756 C C . VAL A 1 92 ? 9.652 -5.055 -9.339 1.00 65.38 92 VAL A C 1
ATOM 758 O O . VAL A 1 92 ? 8.847 -5.205 -10.259 1.00 65.38 92 VAL A O 1
ATOM 761 N N . SER A 1 93 ? 9.992 -6.037 -8.501 1.00 74.12 93 SER A N 1
ATOM 762 C CA . SER A 1 93 ? 9.232 -7.284 -8.411 1.00 74.12 93 SER A CA 1
ATOM 763 C C . SER A 1 93 ? 7.776 -6.956 -8.051 1.00 74.12 93 SER A C 1
ATOM 765 O O . SER A 1 93 ? 7.578 -6.143 -7.141 1.00 74.12 93 SER A O 1
ATOM 767 N N . PRO A 1 94 ? 6.772 -7.568 -8.702 1.00 82.69 94 PRO A N 1
ATOM 768 C CA . PRO A 1 94 ? 5.373 -7.266 -8.430 1.00 82.69 94 PRO A CA 1
ATOM 769 C C . PRO A 1 94 ? 5.017 -7.434 -6.947 1.00 82.69 94 PRO A C 1
ATOM 771 O O . PRO A 1 94 ? 5.293 -8.471 -6.340 1.00 82.69 94 PRO A O 1
ATOM 774 N N . HIS A 1 95 ? 4.449 -6.391 -6.343 1.00 88.19 95 HIS A N 1
ATOM 775 C CA . HIS A 1 95 ? 4.040 -6.402 -4.936 1.00 88.19 95 HIS A CA 1
ATOM 776 C C . HIS A 1 95 ? 3.015 -5.301 -4.636 1.00 88.19 95 HIS A C 1
ATOM 778 O O . HIS A 1 95 ? 2.723 -4.455 -5.483 1.00 88.19 95 HIS A O 1
ATOM 784 N N . ILE A 1 96 ? 2.453 -5.306 -3.424 1.00 91.69 96 ILE A N 1
ATOM 785 C CA . ILE A 1 96 ? 1.444 -4.325 -3.003 1.00 91.69 96 ILE A CA 1
ATOM 786 C C . ILE A 1 96 ? 2.093 -3.261 -2.117 1.00 91.69 96 ILE A C 1
ATOM 788 O O . ILE A 1 96 ? 2.711 -3.575 -1.097 1.00 91.69 96 ILE A O 1
ATOM 792 N N . HIS A 1 97 ? 1.893 -1.992 -2.466 1.00 93.12 97 HIS A N 1
ATOM 793 C CA . HIS A 1 97 ? 2.074 -0.886 -1.532 1.00 93.12 97 HIS A CA 1
ATOM 794 C C . HIS A 1 97 ? 0.761 -0.583 -0.834 1.00 93.12 97 HIS A C 1
ATOM 796 O O . HIS A 1 97 ? -0.287 -0.514 -1.474 1.00 93.12 97 HIS A O 1
ATOM 802 N N . PHE A 1 98 ? 0.833 -0.341 0.468 1.00 95.56 98 PHE A N 1
ATOM 803 C CA . PHE A 1 98 ? -0.308 0.058 1.272 1.00 95.56 98 PHE A CA 1
ATOM 804 C C . PHE A 1 98 ? 0.119 1.167 2.225 1.00 95.56 98 PHE A C 1
ATOM 806 O O . PHE A 1 98 ? 1.023 0.975 3.034 1.00 95.56 98 PHE A O 1
ATOM 813 N N . LEU A 1 99 ? -0.507 2.331 2.124 1.00 96.12 99 LEU A N 1
ATOM 814 C CA . LEU A 1 99 ? -0.272 3.478 2.993 1.00 96.12 99 LEU A CA 1
ATOM 815 C C . LEU A 1 99 ? -1.600 3.885 3.622 1.00 96.12 99 LEU A C 1
ATOM 817 O O . LEU A 1 99 ? -2.543 4.214 2.904 1.00 96.12 99 LEU A O 1
ATOM 821 N N . ALA A 1 100 ? -1.640 3.896 4.951 1.00 96.50 100 ALA A N 1
ATOM 822 C CA . ALA A 1 100 ? -2.707 4.512 5.723 1.00 96.50 100 ALA A CA 1
ATOM 823 C C . ALA A 1 100 ? -2.212 5.826 6.336 1.00 96.50 100 ALA A C 1
ATOM 825 O O . ALA A 1 100 ? -1.085 5.911 6.829 1.00 96.50 100 ALA A O 1
ATOM 826 N N . VAL A 1 101 ? -3.070 6.836 6.333 1.00 95.38 101 VAL A N 1
ATOM 827 C CA . VAL A 1 101 ? -2.857 8.154 6.943 1.00 95.38 101 VAL A CA 1
ATOM 828 C C . VAL A 1 101 ? -4.023 8.453 7.880 1.00 95.38 101 VAL A C 1
ATOM 830 O O . VAL A 1 101 ? -5.110 7.913 7.691 1.00 95.38 101 VAL A O 1
ATOM 833 N N . GLY A 1 102 ? -3.805 9.279 8.897 1.00 93.75 102 GLY A N 1
ATOM 834 C CA . GLY A 1 102 ? -4.823 9.618 9.888 1.00 93.75 102 GLY A CA 1
ATOM 835 C C . GLY A 1 102 ? -4.778 8.750 11.147 1.00 93.75 102 GLY A C 1
ATOM 836 O O . GLY A 1 102 ? -3.905 7.887 11.330 1.00 93.75 102 GLY A O 1
ATOM 837 N N . LYS A 1 103 ? -5.679 9.045 12.082 1.00 92.94 103 LYS A N 1
ATOM 838 C CA . LYS A 1 103 ? -5.666 8.492 13.440 1.00 92.94 103 LYS A CA 1
ATOM 839 C C . LYS A 1 103 ? -5.999 7.001 13.401 1.00 92.94 103 LYS A C 1
ATOM 841 O O . LYS A 1 103 ? -7.026 6.592 12.880 1.00 92.94 103 LYS A O 1
ATOM 846 N N . GLY A 1 104 ? -5.107 6.177 13.952 1.00 93.00 104 GLY A N 1
ATOM 847 C CA . GLY A 1 104 ? -5.222 4.714 13.889 1.00 93.00 104 GLY A CA 1
ATOM 848 C C . GLY A 1 104 ? -4.601 4.071 12.641 1.00 93.00 104 GLY A C 1
ATOM 849 O O . GLY A 1 104 ? -4.665 2.852 12.502 1.00 93.00 104 GLY A O 1
ATOM 850 N N . SER A 1 105 ? -3.940 4.847 11.771 1.00 94.12 105 SER A N 1
ATOM 851 C CA . SER A 1 105 ? -3.262 4.348 10.558 1.00 94.12 105 SER A CA 1
ATOM 852 C C . SER A 1 105 ? -2.297 3.189 10.820 1.00 94.12 105 SER A C 1
ATOM 854 O O . SER A 1 105 ? -2.326 2.193 10.098 1.00 94.12 105 SER A O 1
ATOM 856 N N . ARG A 1 106 ? -1.479 3.272 11.878 1.00 93.19 106 ARG A N 1
ATOM 857 C CA . ARG A 1 106 ? -0.575 2.183 12.279 1.00 93.19 106 ARG A CA 1
ATOM 858 C C . ARG A 1 106 ? -1.340 0.895 12.593 1.00 93.19 106 ARG A C 1
ATOM 860 O O . ARG A 1 106 ? -1.044 -0.141 12.007 1.00 93.19 106 ARG A O 1
ATOM 867 N N . SER A 1 107 ? -2.345 0.972 13.462 1.00 94.31 107 SER A N 1
ATOM 868 C CA . SER A 1 107 ? -3.150 -0.183 13.871 1.00 94.31 107 SER A CA 1
ATOM 869 C C . SER A 1 107 ? -3.917 -0.796 12.698 1.00 94.31 107 SER A C 1
ATOM 871 O O . SER A 1 107 ? -4.026 -2.019 12.605 1.00 94.31 107 SER A O 1
ATOM 873 N N . LEU A 1 1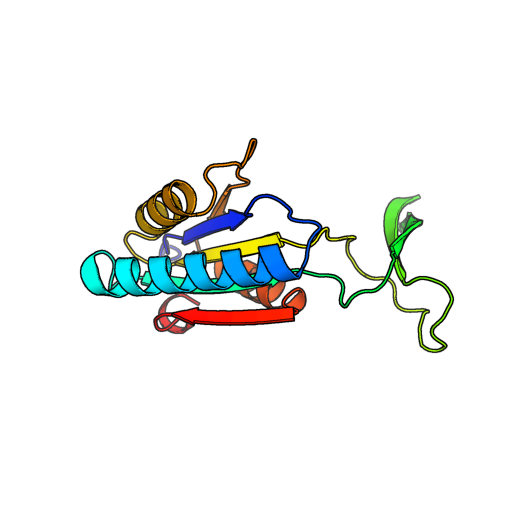08 ? -4.419 0.033 11.775 1.00 95.62 108 LEU A N 1
ATOM 874 C CA . LEU A 1 108 ? -5.053 -0.431 10.541 1.00 95.62 108 LEU A CA 1
ATOM 875 C C . LEU A 1 108 ? -4.058 -1.230 9.694 1.00 95.62 108 LEU A C 1
ATOM 877 O O . LEU A 1 108 ? -4.358 -2.363 9.313 1.00 95.62 108 LEU A O 1
ATOM 881 N N . CYS A 1 109 ? -2.870 -0.676 9.435 1.00 93.81 109 CYS A N 1
ATOM 882 C CA . CYS A 1 109 ? -1.826 -1.353 8.666 1.00 93.81 109 CYS A CA 1
ATOM 883 C C . CYS A 1 109 ? -1.396 -2.673 9.308 1.00 93.81 109 CYS A C 1
ATOM 885 O O . CYS A 1 109 ? -1.297 -3.678 8.609 1.00 93.81 109 CYS A O 1
ATOM 887 N N . GLU A 1 110 ? -1.186 -2.702 10.625 1.00 91.62 110 GLU A N 1
ATOM 888 C CA . GLU A 1 110 ? -0.808 -3.918 11.355 1.00 91.62 110 GLU A CA 1
ATOM 889 C C . GLU A 1 110 ? -1.903 -4.994 11.266 1.00 91.62 110 GLU A C 1
ATOM 891 O O . GLU A 1 110 ? -1.601 -6.156 10.985 1.00 91.62 110 GLU A O 1
ATOM 896 N N . LYS A 1 111 ? -3.186 -4.629 11.417 1.00 93.88 111 LYS A N 1
ATOM 897 C CA . LYS A 1 111 ? -4.304 -5.575 11.251 1.00 93.88 111 LYS A CA 1
ATOM 898 C C . LYS A 1 111 ? -4.393 -6.121 9.828 1.00 93.88 111 LYS A C 1
ATOM 900 O O . LYS A 1 111 ? -4.572 -7.325 9.646 1.00 93.88 111 LYS A O 1
ATOM 905 N N . VAL A 1 112 ? -4.263 -5.252 8.828 1.00 94.31 112 VAL A N 1
ATOM 906 C CA . VAL A 1 112 ? -4.285 -5.639 7.414 1.00 94.31 112 VAL A CA 1
ATOM 907 C C . VAL A 1 112 ? -3.099 -6.559 7.090 1.00 94.31 112 VAL A C 1
ATOM 909 O O . VAL A 1 112 ? -3.305 -7.630 6.522 1.00 94.31 112 VAL A O 1
ATOM 912 N N . ALA A 1 113 ? -1.881 -6.213 7.516 1.00 91.31 113 ALA A N 1
ATOM 913 C CA . ALA A 1 113 ? -0.685 -7.034 7.320 1.00 91.31 113 ALA A CA 1
ATOM 914 C C . ALA A 1 113 ? -0.815 -8.407 7.994 1.00 91.31 113 ALA A C 1
ATOM 916 O O . ALA A 1 113 ? -0.527 -9.433 7.379 1.00 91.31 113 ALA A O 1
ATOM 917 N N . ARG A 1 114 ? -1.310 -8.451 9.235 1.00 90.19 114 ARG A N 1
ATOM 918 C CA . ARG A 1 114 ? -1.523 -9.703 9.976 1.00 90.19 114 ARG A CA 1
ATOM 919 C C . ARG A 1 114 ? -2.537 -10.626 9.298 1.00 90.19 114 ARG A C 1
ATOM 921 O O . ARG A 1 114 ? -2.434 -11.846 9.409 1.00 90.19 114 ARG A O 1
ATOM 928 N N . ASN A 1 115 ? -3.533 -10.072 8.616 1.00 90.38 115 ASN A N 1
ATOM 929 C CA . ASN A 1 115 ? -4.540 -10.875 7.929 1.00 90.38 115 ASN A CA 1
ATOM 930 C C . ASN A 1 115 ? -4.052 -11.336 6.556 1.00 90.38 115 ASN A C 1
ATOM 932 O O . ASN A 1 115 ? -4.188 -12.511 6.227 1.00 90.38 115 ASN A O 1
ATOM 936 N N . GLU A 1 116 ? -3.439 -10.433 5.794 1.00 92.00 116 GLU A N 1
ATOM 937 C CA . GLU A 1 116 ? -3.259 -10.609 4.351 1.00 92.00 116 GLU A CA 1
ATOM 938 C C . GLU A 1 116 ? -1.800 -10.780 3.914 1.00 92.00 116 GLU A C 1
ATOM 940 O O . GLU A 1 116 ? -1.548 -11.170 2.777 1.00 92.00 116 GLU A O 1
ATOM 945 N N . ASN A 1 117 ? -0.833 -10.530 4.802 1.00 87.38 117 ASN A N 1
ATOM 946 C CA . ASN A 1 117 ? 0.607 -10.638 4.540 1.00 87.38 117 ASN A CA 1
ATOM 947 C C . ASN A 1 117 ? 1.293 -11.702 5.423 1.00 87.38 117 ASN A C 1
ATOM 949 O O . ASN A 1 117 ? 2.478 -11.605 5.722 1.00 87.38 117 ASN A O 1
ATOM 953 N N . ARG A 1 118 ? 0.550 -12.727 5.866 1.00 77.69 118 ARG A N 1
ATOM 954 C CA . ARG A 1 118 ? 1.006 -13.730 6.856 1.00 77.69 118 ARG A CA 1
ATOM 955 C C . ARG A 1 118 ? 2.270 -14.493 6.470 1.00 77.69 118 ARG A C 1
ATOM 957 O O . ARG A 1 118 ? 3.035 -14.877 7.343 1.00 77.69 118 ARG A O 1
ATOM 964 N N . LYS A 1 119 ? 2.456 -14.752 5.175 1.00 70.88 119 LYS A N 1
ATOM 965 C CA . LYS A 1 119 ? 3.603 -15.508 4.652 1.00 70.88 119 LYS A CA 1
ATOM 966 C C . LYS A 1 119 ? 4.867 -14.650 4.518 1.00 70.88 119 LYS A C 1
ATOM 968 O O . LYS A 1 119 ? 5.916 -15.189 4.174 1.00 70.88 119 LYS A O 1
ATOM 973 N N . ALA A 1 120 ? 4.770 -13.342 4.762 1.00 73.88 120 ALA A N 1
ATOM 974 C CA . ALA A 1 120 ? 5.893 -12.444 4.590 1.00 73.88 120 ALA A CA 1
ATOM 975 C C . ALA A 1 120 ? 6.982 -12.732 5.621 1.00 73.88 120 ALA A C 1
ATOM 977 O O . ALA A 1 120 ? 6.735 -12.682 6.827 1.00 73.88 120 ALA A O 1
ATOM 978 N N . LYS A 1 121 ? 8.207 -12.982 5.152 1.00 68.06 121 LYS A N 1
ATOM 979 C CA . LYS A 1 121 ? 9.362 -13.132 6.055 1.00 68.06 121 LYS A CA 1
ATOM 980 C C . LYS A 1 121 ? 9.835 -11.777 6.572 1.00 68.06 121 LYS A C 1
ATOM 982 O O . LYS A 1 121 ? 10.436 -11.697 7.641 1.00 68.06 121 LYS A O 1
ATOM 987 N N . LYS A 1 122 ? 9.592 -10.714 5.799 1.00 66.06 122 LYS A N 1
ATOM 988 C CA . LYS A 1 122 ? 9.918 -9.328 6.143 1.00 66.06 122 LYS A CA 1
ATOM 989 C C . LYS A 1 122 ? 8.812 -8.405 5.640 1.00 66.06 122 LYS A C 1
ATOM 991 O O . LYS A 1 122 ? 8.440 -8.458 4.476 1.00 66.06 122 LYS A O 1
ATOM 996 N N . CYS A 1 123 ? 8.321 -7.533 6.515 1.00 68.44 123 CYS A N 1
ATOM 997 C CA . CYS A 1 123 ? 7.407 -6.455 6.152 1.00 68.44 123 CYS A CA 1
ATOM 998 C C . CYS A 1 123 ? 8.169 -5.132 6.249 1.00 68.44 123 CYS A C 1
ATOM 1000 O O . CYS A 1 123 ? 8.531 -4.706 7.347 1.00 68.44 123 CYS A O 1
ATOM 1002 N N . THR A 1 124 ? 8.437 -4.485 5.114 1.00 78.44 124 THR A N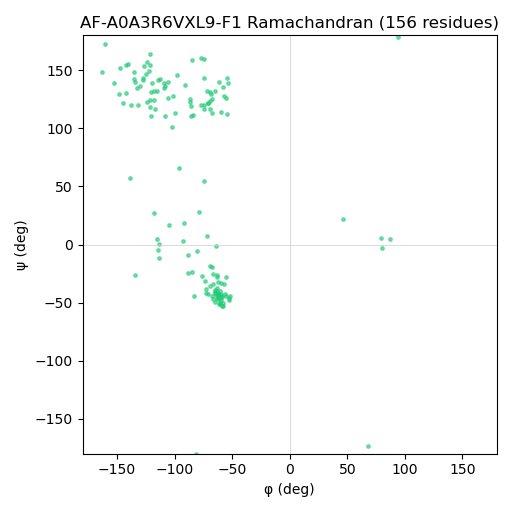 1
ATOM 1003 C CA . THR A 1 124 ? 9.052 -3.153 5.120 1.00 78.44 124 THR A CA 1
ATOM 1004 C C . THR A 1 124 ? 8.003 -2.141 5.547 1.00 78.44 124 THR A C 1
ATOM 1006 O O . THR A 1 124 ? 7.012 -1.951 4.844 1.00 78.44 124 THR A O 1
ATOM 1009 N N . ALA A 1 125 ? 8.228 -1.485 6.683 1.00 82.56 125 ALA A N 1
ATOM 1010 C CA . ALA A 1 125 ? 7.356 -0.439 7.189 1.00 82.56 125 ALA A CA 1
ATOM 1011 C C . ALA A 1 125 ? 8.051 0.926 7.203 1.00 82.56 125 ALA A C 1
ATOM 1013 O O . ALA A 1 125 ? 9.236 1.027 7.526 1.00 82.56 125 ALA A O 1
ATOM 1014 N N . LYS A 1 126 ? 7.313 1.985 6.863 1.00 87.06 126 LYS A N 1
ATOM 1015 C CA . LYS A 1 126 ? 7.784 3.377 6.934 1.00 87.06 126 LYS A CA 1
ATOM 1016 C C . LYS A 1 126 ? 6.729 4.272 7.571 1.00 87.06 126 LYS A C 1
ATOM 1018 O O . LYS A 1 126 ? 5.542 4.136 7.285 1.00 87.06 126 LYS A O 1
ATOM 1023 N N . ILE A 1 127 ? 7.184 5.200 8.406 1.00 87.56 127 ILE A N 1
ATOM 1024 C CA . ILE A 1 127 ? 6.354 6.200 9.083 1.00 87.56 127 ILE A CA 1
ATOM 1025 C C . ILE A 1 127 ? 6.661 7.557 8.462 1.00 87.56 127 ILE A C 1
ATOM 1027 O O . ILE A 1 127 ? 7.830 7.907 8.298 1.00 87.56 127 ILE A O 1
ATOM 1031 N N . PHE A 1 128 ? 5.622 8.326 8.158 1.00 86.12 128 PHE A N 1
ATOM 1032 C CA . PHE A 1 128 ? 5.747 9.727 7.765 1.00 86.12 128 PHE A CA 1
ATOM 1033 C C . PHE A 1 128 ? 4.987 10.583 8.779 1.00 86.12 128 PHE A C 1
ATOM 1035 O O . PHE A 1 128 ? 3.918 10.190 9.250 1.00 86.12 128 PHE A O 1
ATOM 1042 N N . SER A 1 129 ? 5.561 11.719 9.166 1.00 79.56 129 SER A N 1
ATOM 1043 C CA . SER A 1 129 ? 5.058 12.532 10.281 1.00 79.56 129 SER A CA 1
ATOM 1044 C C . SER A 1 129 ? 4.537 13.902 9.859 1.00 79.56 129 SER A C 1
ATOM 1046 O O . SER A 1 129 ? 4.008 14.622 10.699 1.00 79.56 129 SER A O 1
ATOM 1048 N N . ASN A 1 130 ? 4.663 14.279 8.585 1.00 86.69 130 ASN A N 1
ATOM 1049 C CA . ASN A 1 130 ? 4.196 15.568 8.074 1.00 86.69 130 ASN A CA 1
ATOM 1050 C C . ASN A 1 130 ? 3.568 15.437 6.679 1.00 86.69 130 ASN A C 1
ATOM 1052 O O . ASN A 1 130 ? 3.910 14.531 5.914 1.00 86.69 130 ASN A O 1
ATOM 1056 N N . LYS A 1 131 ? 2.690 16.386 6.341 1.00 88.75 131 LYS A N 1
ATOM 1057 C CA . LYS A 1 131 ? 1.934 16.421 5.081 1.00 88.75 131 LYS A CA 1
ATOM 1058 C C . LYS A 1 131 ? 2.810 16.312 3.831 1.00 88.75 131 LYS A C 1
ATOM 1060 O O . LYS A 1 131 ? 2.544 15.472 2.979 1.00 88.75 131 LYS A O 1
ATOM 1065 N N . ALA A 1 132 ? 3.910 17.065 3.758 1.00 87.75 132 ALA A N 1
ATOM 1066 C CA . ALA A 1 132 ? 4.815 17.040 2.606 1.00 87.75 132 ALA A CA 1
ATOM 1067 C C . ALA A 1 132 ? 5.426 15.645 2.373 1.00 87.75 132 ALA A C 1
ATOM 1069 O O . ALA A 1 132 ? 5.424 15.133 1.257 1.00 87.75 132 ALA A O 1
ATOM 1070 N N . SER A 1 133 ? 5.889 14.984 3.436 1.00 88.69 133 SER A N 1
ATOM 1071 C CA . SER A 1 133 ? 6.442 13.627 3.350 1.00 88.69 133 SER A CA 1
ATOM 1072 C C . SER A 1 133 ? 5.394 12.577 2.965 1.00 88.69 133 SER A C 1
ATOM 1074 O O . SER A 1 133 ? 5.703 11.646 2.218 1.00 88.69 133 SER A O 1
ATOM 1076 N N . ILE A 1 134 ? 4.144 12.753 3.408 1.00 90.25 134 ILE A N 1
ATOM 1077 C CA . ILE A 1 134 ? 3.010 11.916 2.999 1.00 90.25 134 ILE A CA 1
ATOM 1078 C C . ILE A 1 134 ? 2.695 12.148 1.516 1.00 90.25 134 ILE A C 1
ATOM 1080 O O . ILE A 1 134 ? 2.529 11.177 0.781 1.00 90.25 134 ILE A O 1
ATOM 1084 N N . ALA A 1 135 ? 2.679 13.399 1.051 1.00 89.69 135 ALA A N 1
ATOM 1085 C CA . ALA A 1 135 ? 2.458 13.741 -0.353 1.00 89.69 135 ALA A CA 1
ATOM 1086 C C . ALA A 1 135 ? 3.512 13.101 -1.264 1.00 89.69 135 ALA A C 1
ATOM 1088 O O . ALA A 1 135 ? 3.158 12.460 -2.254 1.00 89.69 135 ALA A O 1
ATOM 1089 N N . THR A 1 136 ? 4.791 13.165 -0.883 1.00 88.62 136 THR A N 1
ATOM 1090 C CA . THR A 1 136 ? 5.877 12.476 -1.595 1.00 88.62 136 THR A CA 1
ATOM 1091 C C . THR A 1 136 ? 5.656 10.963 -1.637 1.00 88.62 136 THR A C 1
ATOM 1093 O O . THR A 1 136 ? 5.831 10.338 -2.683 1.00 88.62 136 THR A O 1
ATOM 1096 N N . ALA A 1 137 ? 5.228 10.352 -0.527 1.00 88.25 137 ALA A N 1
ATOM 1097 C CA . ALA A 1 137 ? 4.927 8.922 -0.489 1.00 88.25 137 ALA A CA 1
ATOM 1098 C C . ALA A 1 137 ? 3.734 8.551 -1.389 1.00 88.25 137 ALA A C 1
ATOM 1100 O O . ALA A 1 137 ? 3.780 7.531 -2.075 1.00 88.25 137 ALA A O 1
ATOM 1101 N N . VAL A 1 138 ? 2.687 9.380 -1.421 1.00 90.12 138 VAL A N 1
ATOM 1102 C CA . VAL A 1 138 ? 1.525 9.205 -2.306 1.00 90.12 138 VAL A CA 1
ATOM 1103 C C . VAL A 1 138 ? 1.925 9.334 -3.776 1.00 90.12 138 VAL A C 1
ATOM 1105 O O . VAL A 1 138 ? 1.489 8.511 -4.585 1.00 90.12 138 VAL A O 1
ATOM 1108 N N . GLY A 1 139 ? 2.771 10.311 -4.120 1.00 86.25 139 GLY A N 1
ATOM 1109 C CA . GLY A 1 139 ? 3.328 10.476 -5.465 1.00 86.25 139 GLY A CA 1
ATOM 1110 C C . GLY A 1 139 ? 4.092 9.230 -5.907 1.00 86.25 139 GLY A C 1
ATOM 1111 O O . GLY A 1 139 ? 3.723 8.601 -6.895 1.00 86.25 139 GLY A O 1
ATOM 1112 N N . TYR A 1 140 ? 5.041 8.781 -5.084 1.00 84.25 140 TYR A N 1
ATOM 1113 C CA . TYR A 1 140 ? 5.829 7.567 -5.318 1.00 84.25 140 TYR A CA 1
ATOM 1114 C C . TYR A 1 140 ? 4.968 6.307 -5.525 1.00 84.25 140 TYR A C 1
ATOM 1116 O O . TYR A 1 140 ? 5.219 5.518 -6.435 1.00 84.25 140 TYR A O 1
ATOM 1124 N N . ILE A 1 141 ? 3.931 6.113 -4.698 1.00 85.94 141 ILE A N 1
ATOM 1125 C CA . ILE A 1 141 ? 2.988 4.986 -4.822 1.00 85.94 141 ILE A CA 1
ATOM 1126 C C . ILE A 1 141 ? 2.185 5.079 -6.123 1.00 85.94 141 ILE A C 1
ATOM 1128 O O . ILE A 1 141 ? 1.910 4.056 -6.750 1.00 85.94 141 ILE A O 1
ATOM 1132 N N . THR A 1 142 ? 1.789 6.290 -6.514 1.00 84.94 142 THR A N 1
ATOM 1133 C CA . THR A 1 142 ? 0.979 6.525 -7.713 1.00 84.94 142 THR A CA 1
ATOM 1134 C C . THR A 1 142 ? 1.792 6.300 -8.985 1.00 84.94 142 THR A C 1
ATOM 1136 O O . THR A 1 142 ? 1.296 5.644 -9.894 1.00 84.94 142 THR A O 1
ATOM 1139 N N . GLU A 1 143 ? 3.042 6.765 -9.032 1.00 80.25 143 GLU A N 1
ATOM 1140 C CA . GLU A 1 143 ? 3.950 6.582 -10.177 1.00 80.25 143 GLU A CA 1
ATOM 1141 C C . GLU A 1 143 ? 4.218 5.108 -10.503 1.00 80.25 143 GLU A C 1
ATOM 1143 O O . GLU A 1 143 ? 4.381 4.740 -11.663 1.00 80.25 143 GLU A O 1
ATOM 1148 N N . GLN A 1 144 ? 4.238 4.248 -9.485 1.00 76.00 144 GLN A N 1
ATOM 1149 C CA . GLN A 1 144 ? 4.466 2.811 -9.647 1.00 76.00 144 GLN A CA 1
ATOM 1150 C C . GLN A 1 144 ? 3.205 1.987 -9.897 1.00 76.00 144 GLN A C 1
ATOM 1152 O O . GLN A 1 144 ? 3.286 0.780 -10.146 1.00 76.00 144 GLN A O 1
ATOM 1157 N N . ALA A 1 145 ? 2.028 2.594 -9.768 1.00 80.56 145 ALA A N 1
ATOM 1158 C CA . ALA A 1 145 ? 0.788 1.846 -9.743 1.00 80.56 145 ALA A CA 1
ATOM 1159 C C . ALA A 1 145 ? 0.407 1.332 -11.136 1.00 80.56 145 ALA A C 1
ATOM 1161 O O . ALA A 1 145 ? 0.091 2.099 -12.040 1.00 80.56 145 ALA A O 1
ATOM 1162 N N . THR A 1 146 ? 0.304 0.012 -11.270 1.00 80.44 146 THR A N 1
ATOM 1163 C CA . THR A 1 146 ? -0.445 -0.616 -12.377 1.00 80.44 146 THR A CA 1
ATOM 1164 C C . THR A 1 146 ? -1.933 -0.736 -12.062 1.00 80.44 146 THR A C 1
ATOM 1166 O O . THR A 1 146 ? -2.776 -0.800 -12.949 1.00 80.44 146 THR A O 1
ATOM 1169 N N . SER A 1 147 ? -2.280 -0.751 -10.778 1.00 85.12 147 SER A N 1
ATOM 1170 C CA . SER A 1 147 ? -3.653 -0.702 -10.286 1.00 85.12 147 SER A CA 1
ATOM 1171 C C . SER A 1 147 ? -3.663 0.030 -8.961 1.00 85.12 147 SER A C 1
ATOM 1173 O O . SER A 1 147 ? -2.886 -0.315 -8.078 1.00 85.12 147 SER A O 1
ATOM 1175 N N . ILE A 1 148 ? -4.534 1.028 -8.813 1.00 91.25 148 ILE A N 1
ATOM 1176 C CA . ILE A 1 148 ? -4.594 1.882 -7.623 1.00 91.25 148 ILE A CA 1
ATOM 1177 C C . ILE A 1 148 ? -6.004 1.944 -7.055 1.00 91.25 148 ILE A C 1
ATOM 1179 O O . ILE A 1 148 ? -6.994 1.974 -7.793 1.00 91.25 148 ILE A O 1
ATOM 1183 N N . ARG A 1 149 ? -6.113 1.953 -5.730 1.00 95.31 149 ARG A N 1
ATOM 1184 C CA . ARG A 1 149 ? -7.373 2.129 -5.008 1.00 95.31 149 ARG A CA 1
ATOM 1185 C C . ARG A 1 149 ? -7.168 3.106 -3.860 1.00 95.31 149 ARG A C 1
ATOM 1187 O O . ARG A 1 149 ? -6.082 3.200 -3.290 1.00 95.31 149 ARG A O 1
ATOM 1194 N N . ARG A 1 150 ? -8.234 3.839 -3.549 1.00 96.12 150 ARG A N 1
ATOM 1195 C CA . ARG A 1 150 ? -8.294 4.811 -2.459 1.00 96.12 150 ARG A CA 1
ATOM 1196 C C . ARG A 1 150 ? -9.505 4.500 -1.583 1.00 96.12 150 ARG A C 1
ATOM 1198 O O . ARG A 1 150 ? -10.528 4.055 -2.104 1.00 96.12 150 ARG A O 1
ATOM 1205 N N . ILE A 1 151 ? -9.361 4.686 -0.277 1.00 95.81 151 ILE A N 1
ATOM 1206 C CA . ILE A 1 151 ? -10.417 4.530 0.733 1.00 95.81 151 ILE A CA 1
ATOM 1207 C C . ILE A 1 151 ? -10.357 5.772 1.627 1.00 95.81 151 ILE A C 1
ATOM 1209 O O . ILE A 1 151 ? -9.261 6.178 2.012 1.00 95.81 151 ILE A O 1
ATOM 1213 N N . GLY A 1 152 ? -11.505 6.376 1.937 1.00 92.94 152 GLY A N 1
ATOM 1214 C CA . GLY A 1 152 ? -11.556 7.664 2.633 1.00 92.94 152 GLY A CA 1
ATOM 1215 C C . GLY A 1 152 ? -11.024 8.826 1.781 1.00 92.94 152 GLY A C 1
ATOM 1216 O O . GLY A 1 152 ? -10.730 8.668 0.590 1.00 92.94 152 GLY A O 1
ATOM 1217 N N . ASN A 1 153 ? -10.902 10.005 2.390 1.00 91.88 153 ASN A N 1
ATOM 1218 C CA . ASN A 1 153 ? -10.443 11.215 1.714 1.00 91.88 153 ASN A CA 1
ATOM 1219 C C . ASN A 1 153 ? -8.975 11.522 2.047 1.00 91.88 153 ASN A C 1
ATOM 1221 O O . ASN A 1 153 ? -8.650 12.069 3.093 1.00 91.88 153 ASN A O 1
ATOM 1225 N N . LEU A 1 154 ? -8.066 11.182 1.129 1.00 89.69 154 LEU A N 1
ATOM 1226 C CA . LEU A 1 154 ? -6.633 11.460 1.293 1.00 89.69 154 LEU A CA 1
ATOM 1227 C C . LEU A 1 154 ? -6.310 12.958 1.352 1.00 89.69 154 LEU A C 1
ATOM 1229 O O . LEU A 1 154 ? -5.311 13.312 1.969 1.00 89.69 154 LEU A O 1
ATOM 1233 N N . LYS A 1 155 ? -7.121 13.826 0.728 1.00 87.62 155 LYS A N 1
ATOM 1234 C CA . LYS A 1 155 ? -6.826 15.267 0.636 1.00 87.62 155 LYS A CA 1
ATOM 1235 C C . LYS A 1 155 ? -6.790 15.952 2.000 1.00 87.62 155 LYS A C 1
ATOM 1237 O O . LYS A 1 155 ? -6.060 16.919 2.154 1.00 87.62 155 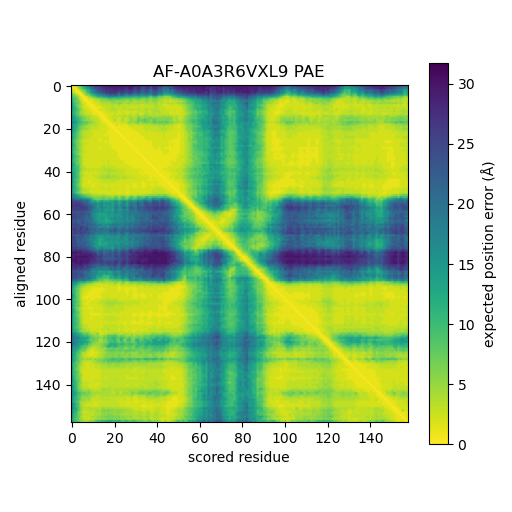LYS A O 1
ATOM 1242 N N . ASP A 1 156 ? -7.502 15.416 2.986 1.00 86.75 156 ASP A N 1
ATOM 1243 C CA . ASP A 1 156 ? -7.550 15.980 4.339 1.00 86.75 156 ASP A CA 1
ATOM 1244 C C . ASP A 1 156 ? -6.189 15.858 5.062 1.00 86.75 156 ASP A C 1
ATOM 1246 O O . ASP A 1 156 ? -5.889 16.596 6.004 1.00 86.75 156 ASP A O 1
ATOM 1250 N N . TYR A 1 157 ? -5.326 14.960 4.576 1.00 84.50 157 TYR A N 1
ATOM 1251 C CA . TYR A 1 157 ? -4.041 14.589 5.175 1.00 84.50 157 TYR A CA 1
ATOM 1252 C C . TYR A 1 157 ? -2.819 14.990 4.335 1.00 84.50 157 TYR A C 1
ATOM 1254 O O . TYR A 1 157 ? -1.687 14.711 4.743 1.00 84.50 157 TYR A O 1
ATOM 1262 N N . LEU A 1 158 ? -3.047 15.618 3.179 1.00 84.19 158 LEU A N 1
ATOM 1263 C CA . LEU A 1 158 ? -2.026 16.194 2.298 1.00 84.19 158 LEU A CA 1
ATOM 1264 C C . LEU A 1 158 ? -1.951 17.715 2.486 1.00 84.19 158 LEU A C 1
ATOM 1266 O O . LEU A 1 158 ? -0.881 18.271 2.177 1.00 84.19 158 LEU A O 1
#

Solvent-accessible surface area (backbone atoms only — not comparable to full-atom values): 8843 Å² total; per-residue (Å²): 131,83,74,80,69,71,42,49,29,25,32,41,38,45,50,72,36,88,53,61,68,61,42,52,53,49,50,54,49,46,50,53,51,46,53,50,46,30,69,79,76,26,68,62,28,20,36,43,37,22,39,32,40,55,86,86,56,55,59,46,79,44,77,42,77,41,97,86,74,46,78,41,79,39,20,36,50,51,96,88,49,100,79,61,82,61,73,39,91,67,84,52,74,35,27,39,43,39,37,26,31,32,60,57,12,54,61,51,48,52,54,44,41,64,70,69,36,69,86,40,91,61,72,56,69,49,75,37,56,36,30,70,58,41,43,53,51,52,49,57,50,56,78,39,37,74,44,74,50,74,44,70,65,57,74,85,63,82

Secondary structure (DSSP, 8-state):
--------EEEEEPPP-S-HHHHHHHHHHHHHHHHHHHHHH-TTEEEEEEEE--TT--EEEEEEE-TTS-EEEEEEE-SS-TTTT-EES----SEEEEEEEETTHHHHHHHHHHHH-TT-S--EEEEE-SHHHHHHHHHHHHHTEEEEEEES-GGGG-

Nearest PDB structures (foldseek):
  8znr-assembly1_E  TM=2.926E-01  e=3.077E-02  Selenomonas sp.
  7o41-assembly1_A-1  TM=3.174E-01  e=5.865E-01  Escherichia coli
  2kr7-assembly1_A  TM=2.057E-01  e=2.726E-01  Helicobacter pylori
  1ef0-assembly2_A  TM=1.948E-01  e=5.213E-01  Saccharomyces cerevisiae
  9fti-assembly1_B  TM=1.395E-01  e=1.339E+00  Desulfofustis sp. PB-SRB1

Mean predicted aligned error: 9.2 Å

Foldseek 3Di:
DDDFQWKKKKKKWADFDQDVVVQVVLQVVLVVLLQVCCVPPNVQKKKKKAWFAPPPFDWDWDWDQDPVRDIDIWTWTDDDDPVTPDIDRDHDRTTMMMMMIGDCNVVSVVSSCVVRRVPDPDMDMDIDTHLVVVVVVVVVNVVRHPDMDMDHDCVVSD

Radius of gyration: 17.43 Å; Cα contacts (8 Å, |Δi|>4): 297; chains: 1; bounding box: 48×45×45 Å